Protein AF-A0A966TPA7-F1 (afdb_monomer_lite)

Foldseek 3Di:
DLVVQLPDPLFPPVSNVPSPVLVVLVVLCVQLVHDSRLSRVAWDADPNATAGALVSLQVSVCPVPQWDRKDKDADPVNQKIAIWTQGPPVRDIDIFDIDGVVNCVVLVLQVDDVRCCVVVVNVVRVSVNSQRSCVPPPVSSCVPHYHPSVCVSVVPPD

Structure (mmCIF, N/CA/C/O backbone):
data_AF-A0A966TPA7-F1
#
_entry.id   AF-A0A966TPA7-F1
#
loop_
_atom_site.group_PDB
_atom_site.id
_atom_site.type_symbol
_ato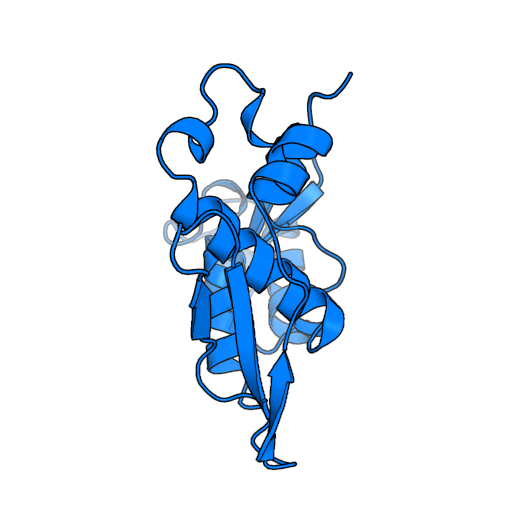m_site.label_atom_id
_atom_site.label_alt_id
_atom_site.label_comp_id
_atom_site.label_asym_id
_atom_site.label_entity_id
_atom_site.label_seq_id
_atom_site.pdbx_PDB_ins_code
_atom_site.Cartn_x
_atom_site.Cartn_y
_atom_site.Cartn_z
_atom_site.occupancy
_atom_site.B_iso_or_equiv
_atom_site.auth_seq_id
_atom_site.auth_comp_id
_atom_site.auth_asym_id
_atom_site.auth_atom_id
_atom_site.pdbx_PDB_model_num
ATOM 1 N N . MET A 1 1 ? 10.127 -7.166 -25.059 1.00 84.50 1 MET A N 1
ATOM 2 C CA . MET A 1 1 ? 9.300 -6.239 -24.254 1.00 84.50 1 MET A CA 1
ATOM 3 C C . MET A 1 1 ? 10.138 -5.234 -23.458 1.00 84.50 1 MET A C 1
ATOM 5 O O . MET A 1 1 ? 9.971 -4.049 -23.696 1.00 84.50 1 MET A O 1
ATOM 9 N N . ALA A 1 2 ? 11.091 -5.652 -22.610 1.00 89.50 2 ALA A N 1
ATOM 10 C CA . ALA A 1 2 ? 11.901 -4.729 -21.787 1.00 89.50 2 ALA A CA 1
ATOM 11 C C . ALA A 1 2 ? 12.600 -3.594 -22.569 1.00 89.50 2 ALA A C 1
ATOM 13 O O . ALA A 1 2 ? 12.520 -2.441 -22.168 1.00 89.50 2 ALA A O 1
ATOM 14 N N . LYS A 1 3 ? 13.222 -3.893 -23.722 1.00 92.56 3 LYS A N 1
ATOM 15 C CA . LYS A 1 3 ? 13.846 -2.870 -24.589 1.00 92.56 3 LYS A CA 1
ATOM 16 C C . LYS A 1 3 ? 12.852 -1.817 -25.096 1.00 92.56 3 LYS A C 1
ATOM 18 O O . LYS A 1 3 ? 13.215 -0.657 -25.208 1.00 92.56 3 LYS A O 1
ATOM 23 N N . ALA A 1 4 ? 11.613 -2.219 -25.382 1.00 92.00 4 ALA A N 1
ATOM 24 C CA . ALA A 1 4 ? 10.568 -1.302 -25.832 1.00 92.00 4 ALA A CA 1
ATOM 25 C C . ALA A 1 4 ? 10.085 -0.404 -24.682 1.00 92.00 4 ALA A C 1
ATOM 27 O O . ALA A 1 4 ? 9.922 0.795 -24.875 1.00 92.00 4 ALA A O 1
ATOM 28 N N . LEU A 1 5 ? 9.936 -0.967 -23.475 1.00 92.06 5 LEU A N 1
ATOM 29 C CA . LEU A 1 5 ? 9.594 -0.201 -22.271 1.00 92.06 5 LEU A CA 1
ATOM 30 C C . LEU A 1 5 ? 10.689 0.808 -21.906 1.00 92.06 5 LEU A C 1
ATOM 32 O O . LEU A 1 5 ? 10.382 1.946 -21.588 1.00 92.06 5 LEU A O 1
ATOM 36 N N . ALA A 1 6 ? 11.962 0.433 -22.036 1.00 93.81 6 ALA A N 1
ATOM 37 C CA . ALA A 1 6 ? 13.073 1.351 -21.794 1.00 93.81 6 ALA A CA 1
ATOM 38 C C . ALA A 1 6 ? 13.156 2.493 -22.827 1.00 93.81 6 ALA A C 1
ATOM 40 O O . ALA A 1 6 ? 13.772 3.517 -22.545 1.00 93.81 6 ALA A O 1
ATOM 41 N N . ALA A 1 7 ? 12.577 2.330 -24.020 1.00 93.25 7 ALA A N 1
ATOM 42 C CA . ALA A 1 7 ? 12.669 3.309 -25.102 1.00 93.25 7 ALA A CA 1
ATOM 43 C C . ALA A 1 7 ? 11.543 4.359 -25.099 1.00 93.25 7 ALA A C 1
ATOM 45 O O . ALA A 1 7 ? 11.688 5.391 -25.747 1.00 93.25 7 ALA A O 1
ATOM 46 N N . THR A 1 8 ? 10.422 4.110 -24.413 1.00 91.00 8 THR A N 1
ATOM 47 C CA . THR A 1 8 ? 9.285 5.043 -24.377 1.00 91.00 8 THR A CA 1
ATOM 48 C C . THR A 1 8 ? 9.466 6.130 -23.316 1.00 91.00 8 THR A C 1
ATOM 50 O O . THR A 1 8 ? 10.045 5.899 -22.258 1.00 91.00 8 THR A O 1
ATOM 53 N N . ASP A 1 9 ? 8.909 7.311 -23.573 1.00 90.44 9 ASP A N 1
ATOM 54 C CA . ASP A 1 9 ? 8.845 8.413 -22.606 1.00 90.44 9 ASP A CA 1
ATOM 55 C C . ASP A 1 9 ? 7.735 8.240 -21.555 1.00 90.44 9 ASP A C 1
ATOM 57 O O . ASP A 1 9 ? 7.656 9.020 -20.611 1.00 90.44 9 ASP A O 1
ATOM 61 N N . LEU A 1 10 ? 6.871 7.229 -21.710 1.00 90.12 10 LEU A N 1
ATOM 62 C CA . LEU A 1 10 ? 5.729 6.993 -20.820 1.00 90.12 10 LEU A CA 1
ATOM 63 C C . LEU A 1 10 ? 6.094 6.227 -19.539 1.00 90.12 10 LEU A C 1
ATOM 65 O O . LEU A 1 10 ? 5.275 6.148 -18.623 1.00 90.12 10 LEU A O 1
ATOM 69 N N . VAL A 1 11 ? 7.297 5.646 -19.463 1.00 92.00 11 VAL A N 1
ATOM 70 C CA . VAL A 1 11 ? 7.789 5.016 -18.230 1.00 92.00 11 VAL A CA 1
ATOM 71 C C . VAL A 1 11 ? 8.489 6.048 -17.338 1.00 92.00 11 VAL A C 1
ATOM 73 O O . VAL A 1 11 ? 9.070 7.009 -17.845 1.00 92.00 11 VAL A O 1
ATOM 76 N N . PRO A 1 12 ? 8.502 5.856 -16.007 1.00 90.94 12 PRO A N 1
ATOM 77 C CA . PRO A 1 12 ? 9.257 6.726 -15.112 1.00 90.94 12 PRO A CA 1
ATOM 78 C C . PRO A 1 12 ? 10.752 6.759 -15.446 1.00 90.94 12 PRO A C 1
ATOM 80 O O . PRO A 1 12 ? 11.315 5.792 -15.965 1.00 90.94 12 PRO A O 1
ATOM 83 N N . ILE A 1 13 ? 11.417 7.858 -15.082 1.00 89.81 13 ILE A N 1
ATOM 84 C CA . ILE A 1 13 ? 12.810 8.129 -15.469 1.00 89.81 13 ILE A CA 1
ATOM 85 C C . ILE A 1 13 ? 13.793 7.025 -15.052 1.00 89.81 13 ILE A C 1
ATOM 87 O O . ILE A 1 13 ? 14.735 6.739 -15.781 1.00 89.81 13 ILE A O 1
ATOM 91 N N . THR A 1 14 ? 13.523 6.337 -13.940 1.00 88.81 14 THR A N 1
ATOM 92 C CA . THR A 1 14 ? 14.303 5.194 -13.433 1.00 88.81 14 THR A CA 1
ATOM 93 C C . THR A 1 14 ? 14.345 4.002 -14.402 1.00 88.81 14 THR A C 1
ATOM 95 O O . THR A 1 14 ? 15.250 3.169 -14.321 1.00 88.81 14 THR A O 1
ATOM 98 N N . TYR A 1 15 ? 13.380 3.903 -15.319 1.00 91.94 15 TYR A N 1
ATOM 99 C CA . TYR A 1 15 ? 13.260 2.827 -16.308 1.00 91.94 15 TYR A CA 1
ATOM 100 C C . TYR A 1 15 ? 13.690 3.265 -17.714 1.00 91.94 15 TYR A C 1
ATOM 102 O O . TYR A 1 15 ? 14.068 2.422 -18.531 1.00 91.94 15 TYR A O 1
ATOM 110 N N . LYS A 1 16 ? 13.676 4.572 -17.999 1.00 92.75 16 LYS A N 1
ATOM 111 C CA . LYS A 1 16 ? 14.043 5.121 -19.306 1.00 92.75 16 LYS A CA 1
ATOM 112 C C . LYS A 1 16 ? 15.518 4.857 -19.614 1.00 92.75 16 LYS A C 1
ATOM 114 O O . LYS A 1 16 ? 16.402 5.168 -18.822 1.00 92.75 16 LYS A O 1
ATOM 119 N N . GLY A 1 17 ? 15.784 4.234 -20.758 1.00 93.88 17 GLY A N 1
ATOM 120 C CA . GLY A 1 17 ? 17.114 3.770 -21.155 1.00 93.88 17 GLY A CA 1
ATOM 121 C C . GLY A 1 17 ? 17.663 2.607 -20.316 1.00 93.88 17 GLY A C 1
ATOM 122 O O . GLY A 1 17 ? 18.741 2.103 -20.623 1.00 93.88 17 GLY A O 1
ATOM 123 N N . ASN A 1 18 ? 16.937 2.132 -19.294 1.00 93.31 18 ASN A N 1
ATOM 124 C CA . ASN A 1 18 ? 17.403 1.105 -18.367 1.00 93.31 18 ASN A CA 1
ATOM 125 C C . ASN A 1 18 ? 16.632 -0.212 -18.547 1.00 93.31 18 ASN A C 1
ATOM 127 O O . ASN A 1 18 ? 15.623 -0.497 -17.896 1.00 93.31 18 ASN A O 1
ATOM 131 N N . VAL A 1 19 ? 17.153 -1.051 -19.444 1.00 94.38 19 VAL A N 1
ATOM 132 C CA . VAL A 1 19 ? 16.568 -2.359 -19.778 1.00 94.38 19 VAL A CA 1
ATOM 133 C C . VAL A 1 19 ? 16.576 -3.318 -18.582 1.00 94.38 19 VAL A C 1
ATOM 135 O O . VAL A 1 19 ? 15.641 -4.105 -18.447 1.00 94.38 19 VAL A O 1
ATOM 138 N N . ALA A 1 20 ? 17.588 -3.246 -17.709 1.00 92.88 20 ALA A N 1
ATOM 139 C CA . ALA A 1 20 ? 17.688 -4.104 -16.529 1.00 92.88 20 ALA A CA 1
ATOM 140 C C . ALA A 1 20 ? 16.556 -3.811 -15.534 1.00 92.88 20 ALA A C 1
ATOM 142 O O . ALA A 1 20 ? 15.825 -4.723 -15.152 1.00 92.88 20 ALA A O 1
ATOM 143 N N . ASN A 1 21 ? 16.322 -2.534 -15.214 1.00 91.69 21 ASN A N 1
ATOM 144 C CA . ASN A 1 21 ? 15.204 -2.129 -14.357 1.00 91.69 21 ASN A CA 1
ATOM 145 C C . ASN A 1 21 ? 13.853 -2.518 -14.974 1.00 91.69 21 ASN A C 1
ATOM 147 O O . ASN A 1 21 ? 12.968 -3.008 -14.274 1.00 91.69 21 ASN A O 1
ATOM 151 N N . CYS A 1 22 ? 13.703 -2.370 -16.296 1.00 93.25 22 CYS A N 1
ATOM 152 C CA . CYS A 1 22 ? 12.492 -2.810 -16.991 1.00 93.25 22 CYS A CA 1
ATOM 153 C C . CYS A 1 22 ? 12.264 -4.323 -16.887 1.00 93.25 22 CYS A C 1
ATOM 155 O O . CYS A 1 22 ? 11.123 -4.765 -16.785 1.00 93.25 22 CYS A O 1
ATOM 157 N N . MET A 1 23 ? 13.333 -5.122 -16.924 1.00 93.44 23 MET A N 1
ATOM 158 C CA . MET A 1 23 ? 13.253 -6.577 -16.794 1.00 93.44 23 MET A CA 1
ATOM 159 C C . MET A 1 23 ? 12.810 -6.996 -15.390 1.00 93.44 23 MET A C 1
ATOM 161 O O . MET A 1 23 ? 11.935 -7.848 -15.269 1.00 93.44 23 MET A O 1
ATOM 165 N N . ILE A 1 24 ? 13.339 -6.351 -14.347 1.00 91.12 24 ILE A N 1
ATOM 166 C CA . ILE A 1 24 ? 12.906 -6.595 -12.964 1.00 91.12 24 ILE A CA 1
ATOM 167 C C . ILE A 1 24 ? 11.438 -6.207 -12.766 1.00 91.12 24 ILE A C 1
ATOM 169 O O . ILE A 1 24 ? 10.678 -6.973 -12.180 1.00 91.12 24 ILE A O 1
ATOM 173 N N . ALA A 1 25 ? 11.006 -5.063 -13.302 1.00 91.69 25 ALA A N 1
ATOM 174 C CA . ALA A 1 25 ? 9.604 -4.659 -13.226 1.00 91.69 25 ALA A CA 1
ATOM 175 C C . ALA A 1 25 ? 8.668 -5.651 -13.937 1.00 91.69 25 ALA A C 1
ATOM 177 O O . ALA A 1 25 ? 7.589 -5.938 -13.428 1.00 91.69 25 ALA A O 1
ATOM 178 N N . LEU A 1 26 ? 9.082 -6.200 -15.085 1.00 93.12 26 LEU A N 1
ATOM 179 C CA . LEU A 1 26 ? 8.330 -7.240 -15.797 1.00 93.12 26 LEU A CA 1
ATOM 180 C C . LEU A 1 26 ? 8.219 -8.537 -14.985 1.00 93.12 26 LEU A C 1
ATOM 182 O O . LEU A 1 26 ? 7.138 -9.113 -14.911 1.00 93.12 26 LEU A O 1
ATOM 186 N N . GLU A 1 27 ? 9.314 -8.976 -14.365 1.00 91.19 27 GLU A N 1
ATOM 187 C CA . GLU A 1 27 ? 9.329 -10.159 -13.497 1.00 91.19 27 GLU A CA 1
ATOM 188 C C . GLU A 1 27 ? 8.409 -9.969 -12.282 1.00 91.19 27 GLU A C 1
ATOM 190 O O . GLU A 1 27 ? 7.583 -10.831 -11.982 1.00 91.19 27 GLU A O 1
ATOM 195 N N . LEU A 1 28 ? 8.492 -8.815 -11.613 1.00 89.06 28 LEU A N 1
ATOM 196 C CA . LEU A 1 28 ? 7.621 -8.484 -10.482 1.00 89.06 28 LEU A CA 1
ATOM 197 C C . LEU A 1 28 ? 6.149 -8.434 -10.892 1.00 89.06 28 LEU A C 1
ATOM 199 O O . LEU A 1 28 ? 5.308 -8.999 -10.198 1.00 89.06 28 LEU A O 1
ATOM 203 N N . ALA A 1 29 ? 5.850 -7.805 -12.030 1.00 90.38 29 ALA A N 1
ATOM 204 C CA . ALA A 1 29 ? 4.502 -7.722 -12.579 1.00 90.38 29 ALA A CA 1
ATOM 205 C C . ALA A 1 29 ? 3.907 -9.112 -12.831 1.00 90.38 29 ALA A C 1
ATOM 207 O O . ALA A 1 29 ? 2.766 -9.371 -12.455 1.00 90.38 29 ALA A O 1
ATOM 208 N N . ASN A 1 30 ? 4.710 -10.023 -13.389 1.00 89.75 30 ASN A N 1
ATOM 209 C CA . ASN A 1 30 ? 4.310 -11.406 -13.618 1.00 89.75 30 ASN A CA 1
ATOM 210 C C . ASN A 1 30 ? 4.043 -12.159 -12.303 1.00 89.75 30 ASN A C 1
ATOM 212 O O . ASN A 1 30 ? 3.048 -12.869 -12.196 1.00 89.75 30 ASN A O 1
ATOM 216 N N . ARG A 1 31 ? 4.887 -11.968 -11.279 1.00 85.06 31 ARG A N 1
ATOM 217 C CA . ARG A 1 31 ? 4.727 -12.635 -9.974 1.00 85.06 31 ARG A CA 1
ATOM 218 C C . ARG A 1 31 ? 3.446 -12.253 -9.245 1.00 85.06 31 ARG A C 1
ATOM 220 O O . ARG A 1 31 ? 2.810 -13.123 -8.664 1.00 85.06 31 ARG A O 1
ATOM 227 N N . ILE A 1 32 ? 3.092 -10.970 -9.258 1.00 84.81 32 ILE A N 1
ATOM 228 C CA . ILE A 1 32 ? 1.924 -10.457 -8.523 1.00 84.81 32 ILE A CA 1
ATOM 229 C C . ILE A 1 32 ? 0.674 -10.322 -9.405 1.00 84.81 32 ILE A C 1
ATOM 231 O O . ILE A 1 32 ? -0.365 -9.869 -8.933 1.00 84.81 32 ILE A O 1
ATOM 235 N N . GLY A 1 33 ? 0.763 -10.702 -10.684 1.00 83.75 33 GLY A N 1
ATOM 236 C CA . GLY A 1 33 ? -0.367 -10.711 -11.614 1.00 83.75 33 GLY A CA 1
ATOM 237 C C . GLY A 1 33 ? -0.902 -9.324 -11.987 1.00 83.75 33 GLY A C 1
ATOM 238 O O . GLY A 1 33 ? -2.095 -9.184 -12.242 1.00 83.75 33 GLY A O 1
ATOM 239 N N . VAL A 1 34 ? -0.050 -8.294 -12.022 1.00 86.38 34 VAL A N 1
ATOM 240 C CA . VAL A 1 34 ? -0.444 -6.919 -12.398 1.00 86.38 34 VAL A CA 1
ATOM 241 C C . VAL A 1 34 ? 0.266 -6.458 -13.670 1.00 86.38 34 VAL A C 1
ATOM 243 O O . VAL A 1 34 ? 1.202 -7.092 -14.150 1.00 86.38 34 VAL A O 1
ATOM 246 N N . SER A 1 35 ? -0.164 -5.330 -14.243 1.00 90.44 35 SER A N 1
ATOM 247 C CA . SER A 1 35 ? 0.493 -4.801 -15.442 1.00 90.44 35 SER A CA 1
ATOM 248 C C . SER A 1 35 ? 1.903 -4.255 -15.138 1.00 90.44 35 SER A C 1
ATOM 250 O O . SER A 1 35 ? 2.115 -3.643 -14.085 1.00 90.44 35 SER A O 1
ATOM 252 N N . PRO A 1 36 ? 2.867 -4.376 -16.072 1.00 91.81 36 PRO A N 1
ATOM 253 C CA . PRO A 1 36 ? 4.216 -3.829 -15.890 1.00 91.81 36 PRO A CA 1
ATOM 254 C C . PRO A 1 36 ? 4.234 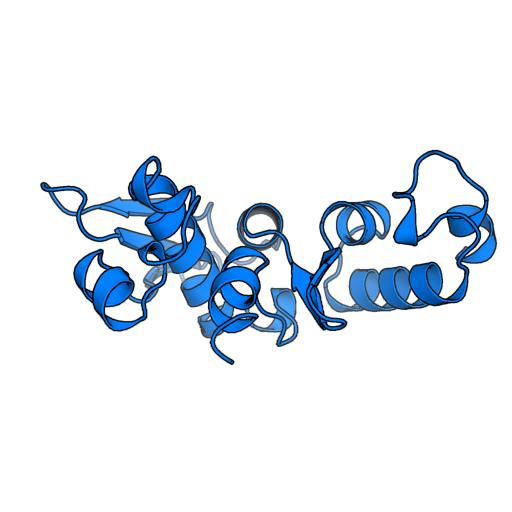-2.321 -15.640 1.00 91.81 36 PRO A C 1
ATOM 256 O O . PRO A 1 36 ? 5.039 -1.837 -14.850 1.00 91.81 36 PRO A O 1
ATOM 259 N N . LEU A 1 37 ? 3.320 -1.576 -16.271 1.00 90.50 37 LEU A N 1
ATOM 260 C CA . LEU A 1 37 ? 3.211 -0.134 -16.070 1.00 90.50 37 LEU A CA 1
ATOM 261 C C . LEU A 1 37 ? 2.775 0.204 -14.637 1.00 90.50 37 LEU A C 1
ATOM 263 O O . LEU A 1 37 ? 3.322 1.128 -14.041 1.00 90.50 37 LEU A O 1
ATOM 267 N N . MET A 1 38 ? 1.853 -0.578 -14.064 1.00 89.12 38 MET A N 1
ATOM 268 C CA . MET A 1 38 ? 1.414 -0.406 -12.678 1.00 89.12 38 MET A CA 1
ATOM 269 C C . MET A 1 38 ? 2.568 -0.634 -11.697 1.00 89.12 38 MET A C 1
ATOM 271 O O . MET A 1 38 ? 2.724 0.154 -10.766 1.00 89.12 38 MET A O 1
ATOM 275 N N . VAL A 1 39 ? 3.415 -1.643 -11.939 1.00 91.19 39 VAL A N 1
ATOM 276 C CA . VAL A 1 39 ? 4.647 -1.847 -11.159 1.00 91.19 39 VAL A CA 1
ATOM 277 C C . VAL A 1 39 ? 5.580 -0.653 -11.303 1.00 91.19 39 VAL A C 1
ATOM 279 O O . VAL A 1 39 ? 5.975 -0.063 -10.305 1.00 91.19 39 VAL A O 1
ATOM 282 N N . MET A 1 40 ? 5.904 -0.259 -12.536 1.00 92.25 40 MET A N 1
ATOM 283 C CA . MET A 1 40 ? 6.871 0.811 -12.789 1.00 92.25 40 MET A CA 1
ATOM 284 C C . MET A 1 40 ? 6.462 2.139 -12.145 1.00 92.25 40 MET A C 1
ATOM 286 O O . MET A 1 40 ? 7.315 2.833 -11.605 1.00 92.25 40 MET A O 1
ATOM 290 N N . GLN A 1 41 ? 5.173 2.485 -12.172 1.00 89.88 41 GLN A N 1
ATOM 291 C CA . GLN A 1 41 ? 4.663 3.731 -11.592 1.00 89.88 41 GLN A CA 1
ATOM 292 C C . GLN A 1 41 ? 4.671 3.752 -10.059 1.00 89.88 41 GLN A C 1
ATOM 294 O O . GLN A 1 41 ? 4.724 4.833 -9.477 1.00 89.88 41 GLN A O 1
ATOM 299 N N . ASN A 1 42 ? 4.609 2.584 -9.414 1.00 91.44 42 ASN A N 1
ATOM 300 C CA . ASN A 1 42 ? 4.416 2.471 -7.967 1.00 91.44 42 ASN A CA 1
ATOM 301 C C . ASN A 1 42 ? 5.602 1.862 -7.212 1.00 91.44 42 ASN A C 1
ATOM 303 O O . ASN A 1 42 ? 5.578 1.823 -5.982 1.00 91.44 42 ASN A O 1
ATOM 307 N N . LEU A 1 43 ? 6.611 1.365 -7.928 1.00 89.62 43 LEU A N 1
ATOM 308 C CA . LEU A 1 43 ? 7.830 0.818 -7.352 1.00 89.62 43 LEU A CA 1
ATOM 309 C C . LEU A 1 43 ? 8.909 1.901 -7.298 1.00 89.62 43 LEU A C 1
ATOM 311 O O . LEU A 1 43 ? 9.452 2.316 -8.326 1.00 89.62 43 LEU A O 1
ATOM 315 N N . TYR A 1 44 ? 9.246 2.318 -6.083 1.00 84.56 44 TYR A N 1
ATOM 316 C CA . TYR A 1 44 ? 10.297 3.288 -5.804 1.00 84.56 44 TYR A CA 1
ATOM 317 C C . TYR A 1 44 ? 11.552 2.602 -5.278 1.00 84.56 44 TYR A C 1
ATOM 319 O O . TYR A 1 44 ? 11.514 1.484 -4.770 1.00 84.56 44 TYR A O 1
ATOM 327 N N . THR A 1 45 ? 12.691 3.281 -5.395 1.00 82.19 45 THR A N 1
ATOM 328 C CA . THR A 1 45 ? 13.941 2.855 -4.760 1.00 82.19 45 THR A CA 1
ATOM 329 C C . THR A 1 45 ? 14.309 3.860 -3.681 1.00 82.19 45 THR A C 1
ATOM 331 O O . THR A 1 45 ? 14.629 5.003 -3.997 1.00 82.19 45 THR A O 1
ATOM 334 N N . ILE A 1 46 ? 14.283 3.436 -2.417 1.00 79.25 46 ILE A N 1
ATOM 335 C CA . ILE A 1 46 ? 14.668 4.257 -1.261 1.00 79.25 46 ILE A CA 1
ATOM 336 C C . ILE A 1 46 ? 15.895 3.602 -0.631 1.00 79.25 46 ILE A C 1
ATOM 338 O O . ILE A 1 46 ? 15.864 2.421 -0.290 1.00 79.25 46 ILE A O 1
ATOM 342 N N . ASN A 1 47 ? 17.010 4.335 -0.539 1.00 77.31 47 ASN A N 1
ATOM 343 C CA . ASN A 1 47 ? 18.306 3.811 -0.077 1.00 77.31 47 ASN A CA 1
ATOM 344 C C . ASN A 1 47 ? 18.724 2.486 -0.754 1.00 77.31 47 ASN A C 1
ATOM 346 O O . ASN A 1 47 ? 19.204 1.560 -0.103 1.00 77.31 47 ASN A O 1
ATOM 350 N N . GLY A 1 48 ? 18.502 2.373 -2.067 1.00 78.19 48 GLY A N 1
ATOM 351 C CA . GLY A 1 48 ? 18.850 1.177 -2.843 1.00 78.19 48 GLY A CA 1
ATOM 352 C C . GLY A 1 48 ? 17.904 -0.016 -2.663 1.00 78.19 48 GLY A C 1
ATOM 353 O O . GLY A 1 48 ? 18.158 -1.071 -3.238 1.00 78.19 48 GLY A O 1
ATOM 354 N N . ARG A 1 49 ? 16.812 0.130 -1.901 1.00 80.81 49 ARG A N 1
ATOM 355 C CA . ARG A 1 49 ? 15.816 -0.927 -1.689 1.00 80.81 49 ARG A CA 1
ATOM 356 C C . ARG A 1 49 ? 14.545 -0.658 -2.507 1.00 80.81 49 ARG A C 1
ATOM 358 O O . ARG A 1 49 ? 13.981 0.434 -2.393 1.00 80.81 49 ARG A O 1
ATOM 365 N N . PRO A 1 50 ? 14.083 -1.619 -3.327 1.00 85.38 50 PRO A N 1
ATOM 366 C CA . PRO A 1 50 ? 12.785 -1.548 -3.990 1.00 85.38 50 PRO A CA 1
ATOM 367 C C . PRO A 1 50 ? 11.649 -1.533 -2.969 1.00 85.38 50 PRO A C 1
ATOM 369 O O . PRO A 1 50 ? 11.684 -2.265 -1.979 1.00 85.38 50 PRO A O 1
ATOM 372 N N . THR A 1 51 ? 10.667 -0.672 -3.203 1.00 87.81 51 THR A N 1
ATOM 373 C CA . THR A 1 51 ? 9.652 -0.327 -2.211 1.00 87.81 51 THR A CA 1
ATOM 374 C C . THR A 1 51 ? 8.340 0.009 -2.897 1.00 87.81 51 THR A C 1
ATOM 376 O O . THR A 1 51 ? 8.337 0.725 -3.901 1.00 87.81 51 THR A O 1
ATOM 379 N N . TRP A 1 52 ? 7.226 -0.477 -2.360 1.00 90.50 52 TRP A N 1
ATOM 380 C CA . TRP A 1 52 ? 5.910 -0.157 -2.903 1.00 90.50 52 TRP A CA 1
ATOM 381 C C . TRP A 1 52 ? 5.382 1.165 -2.371 1.00 90.50 52 TRP A C 1
ATOM 383 O O . TRP A 1 52 ? 5.528 1.472 -1.191 1.00 90.50 52 TRP A O 1
ATOM 393 N N . SER A 1 53 ? 4.671 1.907 -3.213 1.00 90.56 53 SER A N 1
ATOM 394 C CA . SER A 1 53 ? 3.815 2.979 -2.721 1.00 90.56 53 SER A CA 1
ATOM 395 C C . SER A 1 53 ? 2.724 2.405 -1.809 1.00 90.56 53 SER A C 1
ATOM 397 O O . SER A 1 53 ? 2.127 1.362 -2.097 1.00 90.56 53 SER A O 1
ATOM 399 N N . SER A 1 54 ? 2.416 3.090 -0.709 1.00 90.06 54 SER A N 1
ATOM 400 C CA . SER A 1 54 ? 1.320 2.658 0.177 1.00 90.06 54 SER A CA 1
ATOM 401 C C . SER A 1 54 ? -0.034 2.608 -0.550 1.00 90.06 54 SER A C 1
ATOM 403 O O . SER A 1 54 ? -0.870 1.741 -0.288 1.00 90.06 54 SER A O 1
ATOM 405 N N . GLN A 1 55 ? -0.235 3.500 -1.523 1.00 90.69 55 GLN A N 1
ATOM 406 C CA . GLN A 1 55 ? -1.428 3.518 -2.371 1.00 90.69 55 GLN A CA 1
ATOM 407 C C . GLN A 1 55 ? -1.518 2.285 -3.274 1.00 90.69 55 GLN A C 1
ATOM 409 O O . GLN A 1 55 ? -2.608 1.740 -3.451 1.00 90.69 55 GLN A O 1
ATOM 414 N N . PHE A 1 56 ? -0.389 1.809 -3.804 1.00 91.50 56 PHE A N 1
ATOM 415 C CA . PHE A 1 56 ? -0.344 0.581 -4.589 1.00 91.50 56 PHE A CA 1
ATOM 416 C C . PHE A 1 56 ? -0.715 -0.633 -3.757 1.00 91.50 56 PHE A C 1
ATOM 418 O O . PHE A 1 56 ? -1.492 -1.449 -4.234 1.00 91.50 56 PHE A O 1
ATOM 425 N N . VAL A 1 57 ? -0.242 -0.729 -2.512 1.00 92.06 57 VAL A N 1
ATOM 426 C CA . VAL A 1 57 ? -0.629 -1.832 -1.619 1.00 92.06 57 VAL A CA 1
ATOM 427 C C . VAL A 1 57 ? -2.149 -1.864 -1.437 1.00 92.06 57 VAL A C 1
ATOM 429 O O . VAL A 1 57 ? -2.769 -2.907 -1.634 1.00 92.06 57 VAL A O 1
ATOM 432 N N . ILE A 1 58 ? -2.777 -0.716 -1.162 1.00 94.31 58 ILE A N 1
ATOM 433 C CA . ILE A 1 58 ? -4.242 -0.616 -1.045 1.00 94.31 58 ILE A CA 1
ATOM 434 C C . ILE A 1 58 ? -4.931 -1.016 -2.360 1.00 94.31 58 ILE A C 1
ATOM 436 O O . ILE A 1 58 ? -5.885 -1.796 -2.353 1.00 94.31 58 ILE A O 1
ATOM 440 N N . ALA A 1 59 ? -4.458 -0.498 -3.495 1.00 92.12 59 ALA A N 1
ATOM 441 C CA . ALA A 1 59 ? -5.031 -0.793 -4.805 1.00 92.12 59 ALA A CA 1
ATOM 442 C C . ALA A 1 59 ? -4.902 -2.278 -5.172 1.00 92.12 59 ALA A C 1
ATOM 444 O O . ALA A 1 59 ? -5.863 -2.879 -5.654 1.00 92.12 59 ALA A O 1
ATOM 445 N N . ALA A 1 60 ? -3.748 -2.885 -4.905 1.00 90.31 60 ALA A N 1
ATOM 446 C CA . ALA A 1 60 ? -3.483 -4.289 -5.164 1.00 90.31 60 ALA A CA 1
ATOM 447 C C . ALA A 1 60 ? -4.365 -5.189 -4.288 1.00 90.31 60 ALA A C 1
ATOM 449 O O . ALA A 1 60 ? -5.003 -6.097 -4.811 1.00 90.31 60 ALA A O 1
ATOM 450 N N . ILE A 1 61 ? -4.523 -4.881 -2.994 1.00 92.44 61 ILE A N 1
ATOM 451 C CA . ILE A 1 61 ? -5.464 -5.596 -2.111 1.00 92.44 61 ILE A CA 1
ATOM 452 C C . ILE A 1 61 ? -6.897 -5.502 -2.653 1.00 92.44 61 ILE A C 1
ATOM 454 O O . ILE A 1 61 ? -7.598 -6.508 -2.742 1.00 92.44 61 ILE A O 1
ATOM 458 N N . ASN A 1 62 ? -7.330 -4.312 -3.071 1.00 93.12 62 ASN A N 1
ATOM 459 C CA . ASN A 1 62 ? -8.683 -4.102 -3.593 1.00 93.12 62 ASN A CA 1
ATOM 460 C C . ASN A 1 62 ? -8.948 -4.830 -4.920 1.00 93.12 62 ASN A C 1
ATOM 462 O O . ASN A 1 62 ? -10.095 -5.170 -5.214 1.00 93.12 62 ASN A O 1
ATOM 466 N N . THR A 1 63 ? -7.909 -5.048 -5.728 1.00 90.19 63 THR A N 1
ATOM 467 C CA . THR A 1 63 ? -8.022 -5.616 -7.081 1.00 90.19 63 THR A CA 1
ATOM 468 C C . THR A 1 63 ? -7.604 -7.083 -7.176 1.00 90.19 63 THR A C 1
ATOM 470 O O . THR A 1 63 ? -7.926 -7.721 -8.173 1.00 90.19 63 THR A O 1
ATOM 473 N N . CYS A 1 64 ? -6.999 -7.668 -6.133 1.00 88.62 64 CYS A N 1
ATOM 474 C CA . CYS A 1 64 ? -6.539 -9.066 -6.128 1.00 88.62 64 CYS A CA 1
ATOM 475 C C . CYS A 1 64 ? -7.662 -10.113 -6.213 1.00 88.62 64 CYS A C 1
ATOM 477 O O . CYS A 1 64 ? -7.404 -11.309 -6.293 1.00 88.62 64 CYS A O 1
ATOM 479 N N . GLY A 1 65 ? -8.925 -9.690 -6.135 1.00 90.88 65 GLY A N 1
ATOM 480 C CA . GLY A 1 65 ? -10.075 -10.579 -6.261 1.00 90.88 65 GLY A CA 1
ATOM 481 C C . GLY A 1 65 ? -10.384 -11.413 -5.016 1.00 90.88 65 GLY A C 1
ATOM 482 O O . GLY A 1 65 ? -11.504 -11.903 -4.931 1.00 90.88 65 GLY A O 1
ATOM 483 N N . ARG A 1 66 ? -9.481 -11.506 -4.029 1.00 93.25 66 ARG A N 1
ATOM 484 C CA . ARG A 1 66 ? -9.665 -12.298 -2.797 1.00 93.25 66 ARG A CA 1
ATOM 485 C C . ARG A 1 66 ? -10.548 -11.622 -1.746 1.00 93.25 66 ARG A C 1
ATOM 487 O O . ARG A 1 66 ? -11.341 -12.292 -1.086 1.00 93.25 66 ARG A O 1
ATOM 494 N N . PHE A 1 67 ? -10.453 -10.301 -1.616 1.00 95.88 67 PHE A N 1
ATOM 495 C CA . PHE A 1 67 ? -11.139 -9.539 -0.570 1.00 95.88 67 PHE A CA 1
ATOM 496 C C . PHE A 1 67 ? -12.213 -8.601 -1.134 1.00 95.88 67 PHE A C 1
ATOM 498 O O . PHE A 1 67 ? -12.210 -8.250 -2.321 1.00 95.88 67 PHE A O 1
ATOM 505 N N . SER A 1 68 ? -13.147 -8.178 -0.279 1.00 96.69 68 SER A N 1
ATOM 506 C CA . SER A 1 68 ? -13.906 -6.941 -0.479 1.00 96.69 68 SER A CA 1
ATOM 507 C C . SER A 1 68 ? -12.961 -5.735 -0.516 1.00 96.69 68 SER A C 1
ATOM 509 O O . SER A 1 68 ? -11.785 -5.839 -0.175 1.00 96.69 68 SER A O 1
ATOM 511 N N . THR A 1 69 ? -13.483 -4.558 -0.862 1.00 96.88 69 THR A N 1
ATOM 512 C CA . THR A 1 69 ? -12.720 -3.314 -0.710 1.00 96.88 69 THR A CA 1
ATOM 513 C C . THR A 1 69 ? -12.215 -3.178 0.725 1.00 96.88 69 THR A C 1
ATOM 515 O O . THR A 1 69 ? -13.004 -3.311 1.663 1.00 96.88 69 THR A O 1
ATOM 518 N N . LEU A 1 70 ? -10.924 -2.895 0.876 1.00 97.69 70 LEU A N 1
ATOM 519 C CA . LEU A 1 70 ? -10.274 -2.616 2.144 1.00 97.69 70 LEU A CA 1
ATOM 520 C C . LEU A 1 70 ? -10.915 -1.381 2.783 1.00 97.69 70 LEU A C 1
ATOM 522 O O . LEU A 1 70 ? -11.084 -0.338 2.142 1.00 97.69 70 LEU A O 1
ATOM 526 N N . LYS A 1 71 ? -11.300 -1.514 4.046 1.00 98.06 71 LYS A N 1
ATOM 527 C CA . LYS A 1 71 ? -11.895 -0.454 4.856 1.00 98.06 71 LYS A CA 1
ATOM 528 C C . LYS A 1 71 ? -11.018 -0.180 6.067 1.00 98.06 71 LYS A C 1
ATOM 530 O O . LYS A 1 71 ? -10.192 -1.001 6.452 1.00 98.06 71 LYS A O 1
ATOM 535 N N . PHE A 1 72 ? -11.231 0.983 6.667 1.00 98.25 72 PHE A N 1
ATOM 536 C CA . PHE A 1 72 ? -10.466 1.473 7.804 1.00 98.25 72 PHE A CA 1
ATOM 537 C C . PHE A 1 72 ? -11.430 1.889 8.904 1.00 98.25 72 PHE A C 1
ATOM 539 O O . PHE A 1 72 ? -12.440 2.541 8.629 1.00 98.25 72 PHE A O 1
ATOM 546 N N . SER A 1 73 ? -11.143 1.478 10.133 1.00 98.00 73 SER A N 1
ATOM 547 C CA . SER A 1 73 ? -11.938 1.824 11.307 1.00 98.00 73 SER A CA 1
ATOM 548 C C . SER A 1 73 ? -11.065 2.592 12.280 1.00 98.00 73 SER A C 1
ATOM 550 O O . SER A 1 73 ? -10.073 2.055 12.767 1.00 98.00 73 SER A O 1
ATOM 552 N N . PHE A 1 74 ? -11.471 3.821 12.581 1.00 98.38 74 PHE A N 1
ATOM 553 C CA . PHE A 1 74 ? -10.835 4.665 13.587 1.00 98.38 74 PHE A CA 1
ATOM 554 C C . PHE A 1 74 ? -11.559 4.549 14.930 1.00 98.38 74 PHE A C 1
ATOM 556 O O . PHE A 1 74 ? -12.763 4.281 14.963 1.00 98.38 74 PHE A O 1
ATOM 563 N N . ASN A 1 75 ? -10.841 4.773 16.031 1.00 97.50 75 ASN A N 1
ATOM 564 C CA . ASN A 1 75 ? -11.487 5.076 17.311 1.00 97.50 75 ASN A CA 1
ATOM 565 C C . ASN A 1 75 ? -12.124 6.478 17.294 1.00 97.50 75 ASN A C 1
ATOM 567 O O . ASN A 1 75 ? -11.891 7.269 16.378 1.00 97.50 75 ASN A O 1
ATOM 571 N N . ALA A 1 76 ? -12.913 6.792 18.324 1.00 96.62 76 ALA A N 1
ATOM 572 C CA . ALA A 1 76 ? -13.628 8.065 18.436 1.00 96.62 76 ALA A CA 1
ATOM 573 C C . ALA A 1 76 ? -12.686 9.281 18.389 1.00 96.62 76 ALA A C 1
ATOM 575 O O . ALA A 1 76 ? -12.998 10.286 17.755 1.00 96.62 76 ALA A O 1
ATOM 576 N N . GLU A 1 77 ? -11.506 9.159 18.995 1.00 96.25 77 GLU A N 1
ATOM 577 C CA . GLU A 1 77 ? -10.495 10.214 19.064 1.00 96.25 77 GLU A CA 1
ATOM 578 C C . GLU A 1 77 ? -9.600 10.271 17.816 1.00 96.25 77 GLU A C 1
ATOM 580 O O . GLU A 1 77 ? -8.744 11.146 17.716 1.00 96.25 77 GLU A O 1
ATOM 585 N N . LYS A 1 78 ? -9.768 9.333 16.871 1.00 95.25 78 LYS A N 1
ATOM 586 C CA . LYS A 1 78 ? -8.931 9.164 15.672 1.00 95.25 78 LYS A CA 1
ATOM 587 C C . LYS A 1 78 ? -7.424 9.048 15.942 1.00 95.25 78 LYS A C 1
ATOM 589 O O . LYS A 1 78 ? -6.593 9.376 15.097 1.00 95.25 78 LYS A O 1
ATOM 594 N N . THR A 1 79 ? -7.067 8.539 17.113 1.00 96.06 79 THR A N 1
ATOM 595 C CA . THR A 1 79 ? -5.685 8.268 17.524 1.00 96.06 79 THR A CA 1
ATOM 596 C C . THR A 1 79 ? -5.234 6.849 17.186 1.00 96.06 79 THR A C 1
ATOM 598 O O . THR A 1 79 ? -4.063 6.518 17.359 1.00 96.06 79 THR A O 1
ATOM 601 N N . SER A 1 80 ? -6.138 5.995 16.704 1.00 97.12 80 SER A N 1
ATOM 602 C CA . SER A 1 80 ? -5.827 4.642 16.255 1.00 97.12 80 SER A CA 1
ATOM 603 C C . SER A 1 80 ? -6.708 4.203 15.090 1.00 97.12 80 SER A C 1
ATOM 605 O O . SER A 1 80 ? -7.822 4.698 14.913 1.00 97.12 80 SER A O 1
ATOM 607 N N . CYS A 1 81 ? -6.190 3.282 14.279 1.00 98.00 81 CYS A N 1
ATOM 608 C CA . CYS A 1 81 ? -6.852 2.750 13.096 1.00 98.00 81 CYS A CA 1
ATOM 609 C C . CYS A 1 81 ? -6.457 1.292 12.855 1.00 98.00 81 CYS A C 1
ATOM 611 O O . CYS A 1 81 ? -5.288 0.934 12.989 1.00 98.00 81 CYS A O 1
ATOM 613 N N . TYR A 1 82 ? -7.408 0.461 12.434 1.00 98.12 82 TYR A N 1
ATOM 614 C CA . TYR A 1 82 ? -7.119 -0.845 11.841 1.00 98.12 82 TYR A CA 1
ATOM 615 C C . TYR A 1 82 ? -7.782 -0.969 10.470 1.00 98.12 82 TYR A C 1
ATOM 617 O O . TYR A 1 82 ? -8.837 -0.381 10.204 1.00 98.12 82 TYR A O 1
ATOM 625 N N . ALA A 1 83 ? -7.163 -1.763 9.600 1.00 98.31 83 ALA A N 1
ATOM 626 C CA . ALA A 1 83 ? -7.710 -2.106 8.298 1.00 98.31 83 ALA A CA 1
ATOM 627 C C . ALA A 1 83 ? -8.466 -3.435 8.381 1.00 98.31 83 ALA A C 1
ATOM 629 O O . ALA A 1 83 ? -8.065 -4.346 9.110 1.00 98.31 83 ALA A O 1
ATOM 630 N N . TYR A 1 84 ? -9.559 -3.553 7.638 1.00 98.19 84 TYR A N 1
ATOM 631 C CA . TYR A 1 84 ? -10.349 -4.776 7.573 1.00 98.19 84 TYR A CA 1
ATOM 632 C C . TYR A 1 84 ? -10.948 -4.978 6.184 1.00 98.19 84 TYR A C 1
ATOM 634 O O . TYR A 1 84 ? -11.224 -4.020 5.457 1.00 98.19 84 TYR A O 1
ATOM 642 N N . ALA A 1 85 ? -11.159 -6.239 5.825 1.00 98.25 85 ALA A N 1
ATOM 643 C CA . ALA A 1 85 ? -11.853 -6.630 4.608 1.00 98.25 85 ALA A CA 1
ATOM 644 C C . ALA A 1 85 ? -12.510 -7.998 4.798 1.00 98.25 85 ALA A C 1
ATOM 646 O O . ALA A 1 85 ? -12.093 -8.792 5.640 1.00 98.25 85 ALA A O 1
ATOM 647 N N . THR A 1 86 ? -13.534 -8.279 4.002 1.00 98.19 86 THR A N 1
ATOM 648 C CA . THR A 1 86 ? -14.186 -9.588 3.982 1.00 98.19 86 THR A CA 1
ATOM 649 C C . THR A 1 86 ? -13.517 -10.469 2.937 1.00 98.19 86 THR A C 1
ATOM 651 O O . THR A 1 86 ? -13.434 -10.082 1.769 1.00 98.19 86 THR A O 1
ATOM 654 N N . GLU A 1 87 ? -13.040 -11.647 3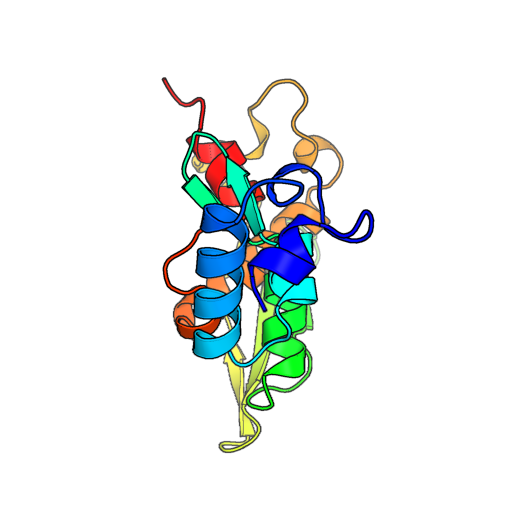.329 1.00 97.00 87 GLU A N 1
ATOM 655 C CA . GLU A 1 87 ? -12.563 -12.645 2.376 1.00 97.00 87 GLU A CA 1
ATOM 656 C C . GLU A 1 87 ? -13.761 -13.238 1.633 1.00 97.00 87 GLU A C 1
ATOM 658 O O . GLU A 1 87 ? -14.698 -13.757 2.233 1.00 97.00 87 GLU A O 1
ATOM 663 N N . LYS A 1 88 ? -13.762 -13.134 0.302 1.00 95.75 88 LYS A N 1
ATOM 664 C CA . LYS A 1 88 ? -14.948 -13.451 -0.509 1.00 95.75 88 LYS A CA 1
ATOM 665 C C . LYS A 1 88 ? -15.319 -14.930 -0.498 1.00 95.75 88 LYS A C 1
ATOM 667 O O . LYS A 1 88 ? -16.485 -15.250 -0.692 1.00 95.75 88 LYS A O 1
ATOM 672 N N . ILE A 1 89 ? -14.336 -15.811 -0.319 1.00 95.75 89 ILE A N 1
ATOM 673 C CA . ILE A 1 89 ? -14.546 -17.263 -0.357 1.00 95.75 89 ILE A CA 1
ATOM 674 C C . ILE A 1 89 ? -15.182 -17.745 0.947 1.00 95.75 89 ILE A C 1
ATOM 676 O O . ILE A 1 89 ? -16.159 -18.486 0.914 1.00 95.75 89 ILE A O 1
ATOM 680 N N . THR A 1 90 ? -14.633 -17.329 2.086 1.00 96.94 90 THR A N 1
ATOM 681 C CA . THR A 1 90 ? -15.074 -17.775 3.415 1.00 96.94 90 THR A CA 1
ATOM 682 C C . THR A 1 90 ? -16.200 -16.913 3.981 1.00 96.94 90 THR A C 1
ATOM 684 O O . THR A 1 90 ? -16.946 -17.364 4.845 1.00 96.94 90 THR A O 1
ATOM 687 N N . GLY A 1 91 ? -16.337 -15.671 3.506 1.00 96.56 91 GLY A N 1
ATOM 688 C CA . GLY A 1 91 ? -17.215 -14.663 4.099 1.00 96.56 91 GLY A CA 1
ATOM 689 C C . GLY A 1 91 ? -16.681 -14.092 5.417 1.00 96.56 91 GLY A C 1
ATOM 690 O O . GLY A 1 91 ? -17.367 -13.292 6.053 1.00 96.56 91 GLY A O 1
ATOM 691 N N . GLU A 1 92 ? -15.474 -14.478 5.838 1.00 97.25 92 GLU A N 1
ATOM 692 C CA . GLU A 1 92 ? -14.886 -14.047 7.103 1.00 97.25 92 GLU A CA 1
ATOM 693 C C . GLU A 1 92 ? -14.424 -12.586 7.032 1.00 97.25 92 GLU A C 1
ATOM 695 O O . GLU A 1 92 ? -13.836 -12.138 6.044 1.00 97.25 92 GLU A O 1
ATOM 700 N N . VAL A 1 93 ? -14.673 -11.827 8.103 1.00 97.94 93 VAL A N 1
ATOM 701 C CA . VAL A 1 93 ? -14.146 -10.467 8.253 1.00 97.94 93 VAL A CA 1
ATOM 702 C C . VAL A 1 93 ? -12.758 -10.536 8.875 1.00 97.94 93 VAL A C 1
ATOM 704 O O . VAL A 1 93 ? -12.613 -10.689 10.087 1.00 97.94 93 VAL A O 1
ATOM 707 N N . LEU A 1 94 ? -11.742 -10.347 8.043 1.00 97.81 94 LEU A N 1
ATOM 708 C CA . LEU A 1 94 ? -10.352 -10.294 8.466 1.00 97.81 94 LEU A CA 1
ATOM 709 C C . LEU A 1 94 ? -10.023 -8.895 8.978 1.00 97.81 94 LEU A C 1
ATOM 711 O O . LEU A 1 94 ? -10.350 -7.887 8.342 1.00 97.81 94 LEU A O 1
ATOM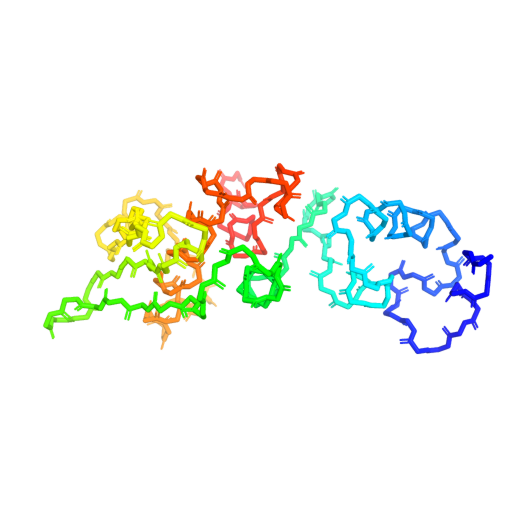 715 N N . ARG A 1 95 ? -9.354 -8.829 10.129 1.00 97.81 95 ARG A N 1
ATOM 716 C CA . ARG A 1 95 ? -8.925 -7.578 10.766 1.00 97.81 95 ARG A CA 1
ATOM 717 C C . ARG A 1 95 ? -7.410 -7.572 10.897 1.00 97.81 95 ARG A C 1
ATOM 719 O O . ARG A 1 95 ? -6.822 -8.538 11.378 1.00 97.81 95 ARG A O 1
ATOM 726 N N . GLY A 1 96 ? -6.784 -6.503 10.421 1.00 96.12 96 GLY A N 1
ATOM 727 C CA . GLY A 1 96 ? -5.359 -6.257 10.609 1.00 96.12 96 GLY A CA 1
ATOM 728 C C . GLY A 1 96 ? -5.057 -5.733 12.012 1.00 96.12 96 GLY A C 1
ATOM 729 O O . GLY A 1 96 ? -5.962 -5.456 12.801 1.00 96.12 96 GLY A O 1
ATOM 730 N N . SER A 1 97 ? -3.771 -5.568 12.309 1.00 95.62 97 SER A N 1
ATOM 731 C CA . SER A 1 97 ? -3.316 -4.956 13.557 1.00 95.62 97 SER A CA 1
ATOM 732 C C . SER A 1 97 ? -3.796 -3.509 13.678 1.00 95.62 97 SER A C 1
ATOM 734 O O . SER A 1 97 ? -3.794 -2.757 12.701 1.00 95.62 97 SER A O 1
ATOM 736 N N . THR A 1 98 ? -4.161 -3.109 14.894 1.00 97.19 98 THR A N 1
ATOM 737 C CA . THR A 1 98 ? -4.444 -1.710 15.210 1.00 97.19 98 THR A CA 1
ATOM 738 C C . THR A 1 98 ? -3.142 -0.931 15.295 1.00 97.19 98 THR A C 1
ATOM 740 O O . THR A 1 98 ? -2.244 -1.286 16.055 1.00 97.19 98 THR A O 1
ATOM 743 N N . ILE A 1 99 ? -3.065 0.147 14.527 1.00 96.44 99 ILE A N 1
ATOM 744 C CA . ILE A 1 99 ? -1.975 1.115 14.549 1.00 96.44 99 ILE A CA 1
ATOM 745 C C . ILE A 1 99 ? -2.437 2.323 15.359 1.00 96.44 99 ILE A C 1
ATOM 747 O O . ILE A 1 99 ? -3.558 2.787 15.160 1.00 96.44 99 ILE A O 1
ATOM 751 N N . SER A 1 100 ? -1.599 2.843 16.254 1.00 96.56 100 SER A N 1
ATOM 752 C CA . SER A 1 100 ? -1.909 4.021 17.072 1.00 96.56 100 SER A CA 1
ATOM 753 C C . SER A 1 100 ? -0.860 5.120 16.918 1.00 96.56 100 SER A C 1
ATOM 755 O O . SER A 1 100 ? 0.267 4.867 16.493 1.00 96.56 100 SER A O 1
ATOM 757 N N . LEU A 1 101 ? -1.229 6.352 17.272 1.00 94.25 101 LEU A N 1
ATOM 758 C CA . LEU A 1 101 ? -0.274 7.456 17.379 1.00 94.25 101 LEU A CA 1
ATOM 759 C C . LEU A 1 101 ? 0.751 7.203 18.490 1.00 94.25 101 LEU A C 1
ATOM 761 O O . LEU A 1 101 ? 1.916 7.508 18.303 1.00 94.25 101 LEU A O 1
ATOM 765 N N . GLU A 1 102 ? 0.355 6.543 19.580 1.00 94.31 102 GLU A N 1
ATOM 766 C CA . GLU A 1 102 ? 1.292 6.101 20.621 1.00 94.31 102 GLU A CA 1
ATOM 767 C C . GLU A 1 102 ? 2.360 5.150 20.058 1.00 94.31 102 GLU A C 1
ATOM 769 O O . GLU A 1 102 ? 3.549 5.330 20.307 1.00 94.31 102 GLU A O 1
ATOM 774 N N . MET A 1 103 ? 1.960 4.174 19.234 1.00 93.25 103 MET A N 1
ATOM 775 C CA . MET A 1 103 ? 2.904 3.313 18.517 1.00 93.25 103 MET A CA 1
ATOM 776 C C . MET A 1 103 ? 3.798 4.139 17.588 1.00 93.25 103 MET A C 1
ATOM 778 O O . MET A 1 103 ? 5.003 3.920 17.557 1.00 93.25 103 MET A O 1
ATOM 782 N N . ALA A 1 104 ? 3.229 5.101 16.858 1.00 91.50 104 ALA A N 1
ATOM 783 C CA . ALA A 1 104 ? 3.990 5.974 15.969 1.00 91.50 104 ALA A CA 1
ATOM 784 C C . ALA A 1 104 ? 5.036 6.818 16.713 1.00 91.50 104 ALA A C 1
ATOM 786 O O . ALA A 1 104 ? 6.125 7.044 16.182 1.00 91.50 104 ALA A O 1
ATOM 787 N N . ASP A 1 105 ? 4.722 7.261 17.930 1.00 89.25 105 ASP A N 1
ATOM 788 C CA . ASP A 1 105 ? 5.626 8.023 18.787 1.00 89.25 105 ASP A CA 1
ATOM 789 C C . ASP A 1 105 ? 6.757 7.143 19.327 1.00 89.25 105 ASP A C 1
ATOM 791 O O . ASP A 1 105 ? 7.919 7.551 19.264 1.00 89.25 105 ASP A O 1
ATOM 795 N N . LEU A 1 106 ? 6.439 5.927 19.792 1.00 88.94 106 LEU A N 1
ATOM 796 C CA . LEU A 1 106 ? 7.424 4.945 20.268 1.00 88.94 106 LEU A CA 1
ATOM 797 C C . LEU A 1 106 ? 8.364 4.473 19.150 1.00 88.94 106 LEU A C 1
ATOM 799 O O . LEU A 1 106 ? 9.560 4.309 19.375 1.00 88.94 106 LEU A O 1
ATOM 803 N N . GLU A 1 107 ? 7.834 4.297 17.940 1.00 87.94 107 GLU A N 1
ATOM 804 C CA . GLU A 1 107 ? 8.593 3.913 16.744 1.00 87.94 107 GLU A CA 1
ATOM 805 C C . GLU A 1 107 ? 9.271 5.110 16.048 1.00 87.94 107 GLU A C 1
ATOM 807 O O . GLU A 1 107 ? 10.037 4.943 15.097 1.00 87.94 107 GLU A O 1
ATOM 812 N N . GLY A 1 108 ? 8.979 6.336 16.485 1.00 87.06 108 GLY A N 1
ATOM 813 C CA . GLY A 1 108 ? 9.589 7.556 15.967 1.00 87.06 108 GLY A CA 1
ATOM 814 C C . GLY A 1 108 ? 9.173 7.965 14.547 1.00 87.06 108 GLY A C 1
ATOM 815 O O . GLY A 1 108 ? 9.882 8.755 13.919 1.00 87.06 108 GLY A O 1
ATOM 816 N N . TRP A 1 109 ? 8.030 7.498 14.028 1.00 85.94 109 TRP A N 1
ATOM 817 C CA . TRP A 1 109 ? 7.574 7.790 12.654 1.00 85.94 109 TRP A CA 1
ATOM 818 C C . TRP A 1 109 ? 7.408 9.299 12.400 1.00 85.94 109 TRP A C 1
ATOM 820 O O . TRP A 1 109 ? 7.780 9.834 11.354 1.00 85.94 109 TRP A O 1
ATOM 830 N N . ALA A 1 110 ? 6.889 10.033 13.386 1.00 79.88 110 ALA A N 1
ATOM 831 C CA . ALA A 1 110 ? 6.637 11.470 13.271 1.00 79.88 110 ALA A CA 1
ATOM 832 C C . ALA A 1 110 ? 7.824 12.357 13.700 1.00 79.88 110 ALA A C 1
ATOM 834 O O . ALA A 1 110 ? 7.767 13.575 13.537 1.00 79.88 110 ALA A O 1
ATOM 835 N N . GLN A 1 111 ? 8.917 11.783 14.217 1.00 78.19 111 GLN A N 1
ATOM 836 C CA . GLN A 1 111 ? 9.983 12.553 14.877 1.00 78.19 111 GLN A CA 1
ATOM 837 C C . GLN A 1 111 ? 10.955 13.242 13.900 1.00 78.19 111 GLN A C 1
ATOM 839 O O . GLN A 1 111 ? 11.786 14.060 14.302 1.00 78.19 111 GLN A O 1
ATOM 844 N N . LYS A 1 112 ? 10.861 12.958 12.595 1.00 72.44 112 LYS A N 1
ATOM 845 C CA . LYS A 1 112 ? 11.748 13.561 11.589 1.00 72.44 112 LYS A CA 1
ATOM 846 C C . LYS A 1 112 ? 11.358 15.002 11.276 1.00 72.44 112 LYS A C 1
ATOM 848 O O . LYS A 1 112 ? 10.199 15.316 11.009 1.00 72.44 112 LYS A O 1
ATOM 853 N N . LYS A 1 113 ? 12.359 15.885 11.205 1.00 70.50 113 LYS A N 1
ATOM 854 C CA . LYS A 1 1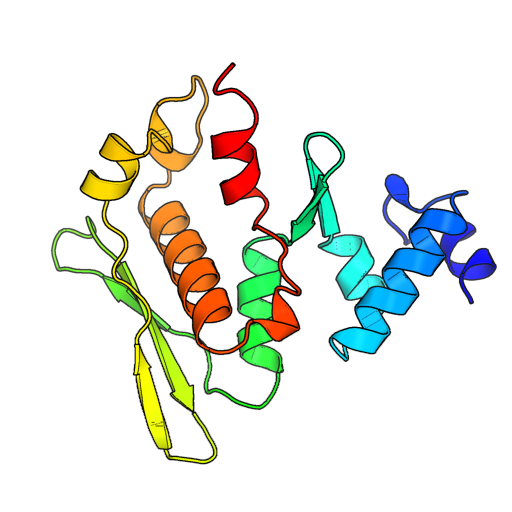13 ? 12.168 17.281 10.788 1.00 70.50 113 LYS A CA 1
ATOM 855 C C . LYS A 1 113 ? 11.614 17.330 9.359 1.00 70.50 113 LYS A C 1
ATOM 857 O O . LYS A 1 113 ? 12.273 16.886 8.423 1.00 70.50 113 LYS A O 1
ATOM 862 N N . GLY A 1 114 ? 10.410 17.883 9.208 1.00 72.25 114 GLY A N 1
ATOM 863 C CA . GLY A 1 114 ? 9.682 17.915 7.935 1.00 72.25 114 GLY A CA 1
ATOM 864 C C . GLY A 1 114 ? 8.814 16.681 7.663 1.00 72.25 114 GLY A C 1
ATOM 865 O O . GLY A 1 114 ? 8.306 16.550 6.550 1.00 72.25 114 GLY A O 1
ATOM 866 N N . SER A 1 115 ? 8.630 15.792 8.648 1.00 78.62 115 SER A N 1
ATOM 867 C CA . SER A 1 115 ? 7.708 14.663 8.530 1.00 78.62 115 SER A CA 1
ATOM 868 C C . SER A 1 115 ? 6.289 15.160 8.269 1.00 78.62 115 SER A C 1
ATOM 870 O O . SER A 1 115 ? 5.723 15.937 9.041 1.00 78.62 115 SER A O 1
ATOM 872 N N . LYS A 1 116 ? 5.700 14.683 7.171 1.00 81.12 116 LYS A N 1
ATOM 873 C CA . LYS A 1 116 ? 4.307 14.975 6.819 1.00 81.12 116 LYS A CA 1
ATOM 874 C C . LYS A 1 116 ? 3.323 14.296 7.772 1.00 81.12 116 LYS A C 1
ATOM 876 O O . LYS A 1 116 ? 2.171 14.705 7.832 1.00 81.12 116 LYS A O 1
ATOM 881 N N . TRP A 1 117 ? 3.763 13.305 8.550 1.00 85.88 117 TRP A N 1
ATOM 882 C CA . TRP A 1 117 ? 2.903 12.595 9.499 1.00 85.88 117 TRP A CA 1
ATOM 883 C C . TRP A 1 117 ? 2.439 13.476 10.652 1.00 85.88 117 TRP A C 1
ATOM 885 O O . TRP A 1 117 ? 1.333 13.281 11.143 1.00 85.88 117 TRP A O 1
ATOM 895 N N . VAL A 1 118 ? 3.213 14.511 10.995 1.00 82.81 118 VAL A N 1
ATOM 896 C CA . VAL A 1 118 ? 2.809 15.521 11.982 1.00 82.81 118 VAL A CA 1
ATOM 897 C C . VAL A 1 118 ? 1.550 16.265 11.525 1.00 82.81 118 VAL A C 1
ATOM 899 O O . VAL A 1 118 ? 0.677 16.562 12.333 1.00 82.81 118 VAL A O 1
ATOM 902 N N . THR A 1 119 ? 1.430 16.555 10.227 1.00 86.88 119 THR A N 1
ATOM 903 C CA . THR A 1 119 ? 0.285 17.289 9.666 1.00 86.88 119 THR A CA 1
ATOM 904 C C . THR A 1 119 ? -0.786 16.380 9.064 1.00 86.88 119 THR A C 1
ATOM 906 O O . THR A 1 119 ? -1.883 16.850 8.772 1.00 86.88 119 THR A O 1
ATOM 909 N N . MET A 1 120 ? -0.496 15.087 8.878 1.00 91.25 120 MET A N 1
ATOM 910 C CA . MET A 1 120 ? -1.395 14.100 8.263 1.00 91.25 120 MET A CA 1
ATOM 911 C C . MET A 1 120 ? -1.446 12.767 9.046 1.00 91.25 120 MET A C 1
ATOM 913 O O . MET A 1 120 ? -1.219 11.702 8.459 1.00 91.25 120 MET A O 1
ATOM 917 N N . PRO A 1 121 ? -1.761 12.783 10.356 1.00 92.81 121 PRO A N 1
ATOM 918 C CA . PRO A 1 121 ? -1.720 11.586 11.203 1.00 92.81 121 PRO A CA 1
ATOM 919 C C . PRO A 1 121 ? -2.720 10.502 10.770 1.00 92.81 121 PRO A C 1
ATOM 921 O O . PRO A 1 121 ? -2.375 9.324 10.723 1.00 92.81 121 PRO A O 1
ATOM 924 N N . GLU A 1 122 ? -3.941 10.873 10.371 1.00 95.00 122 GLU A N 1
ATOM 925 C CA . GLU A 1 122 ? -4.957 9.906 9.917 1.00 95.00 122 GLU A CA 1
ATOM 926 C C . GLU A 1 122 ? -4.513 9.148 8.651 1.00 95.00 122 GLU A C 1
ATOM 928 O O . GLU A 1 122 ? -4.758 7.944 8.510 1.00 95.00 122 GLU A O 1
ATOM 933 N N . LEU A 1 123 ? -3.820 9.836 7.736 1.00 94.31 123 LEU A N 1
ATOM 934 C CA . LEU A 1 123 ? -3.309 9.236 6.504 1.00 94.31 123 LEU A CA 1
ATOM 935 C C . LEU A 1 123 ? -2.179 8.250 6.800 1.00 94.31 123 LEU A C 1
ATOM 937 O O . LEU A 1 123 ? -2.182 7.137 6.276 1.00 94.31 123 LEU A O 1
ATOM 941 N N . MET A 1 124 ? -1.255 8.639 7.683 1.00 94.50 124 MET A N 1
ATOM 942 C CA . MET A 1 124 ? -0.193 7.764 8.172 1.00 94.50 124 MET A CA 1
ATOM 943 C C . MET A 1 124 ? -0.780 6.481 8.775 1.00 94.50 124 MET A C 1
ATOM 945 O O . MET A 1 124 ? -0.411 5.384 8.358 1.00 94.50 124 MET A O 1
ATOM 949 N N . LEU A 1 125 ? -1.737 6.609 9.704 1.00 96.25 125 LEU A N 1
ATOM 950 C CA . LEU A 1 125 ? -2.395 5.468 10.348 1.00 96.25 125 LEU A CA 1
ATOM 951 C C . LEU A 1 125 ? -3.051 4.540 9.315 1.00 96.25 125 LEU A C 1
ATOM 953 O O . LEU A 1 125 ? -2.892 3.324 9.388 1.00 96.25 125 LEU A O 1
ATOM 957 N N . THR A 1 126 ? -3.732 5.111 8.320 1.00 96.38 126 THR A N 1
ATOM 958 C CA . THR A 1 126 ? -4.387 4.365 7.233 1.00 96.38 126 THR A CA 1
ATOM 959 C C . THR A 1 126 ? -3.382 3.573 6.399 1.00 96.38 126 THR A C 1
ATOM 961 O O . THR A 1 126 ? -3.557 2.375 6.176 1.00 96.38 126 THR A O 1
ATOM 964 N N . TYR A 1 127 ? -2.306 4.221 5.951 1.00 95.38 127 TYR A N 1
ATOM 965 C CA . TYR A 1 127 ? -1.269 3.574 5.148 1.00 95.38 127 TYR A CA 1
ATOM 966 C C . TYR A 1 127 ? -0.559 2.461 5.919 1.00 95.38 127 TYR A C 1
ATOM 968 O O . TYR A 1 127 ? -0.340 1.378 5.374 1.00 95.38 127 TYR A O 1
ATOM 976 N N . ARG A 1 128 ? -0.285 2.679 7.208 1.00 94.25 128 ARG A N 1
ATOM 977 C CA . ARG A 1 128 ? 0.306 1.666 8.088 1.00 94.25 128 ARG A CA 1
ATOM 978 C C . ARG A 1 128 ? -0.626 0.484 8.313 1.00 94.25 128 ARG A C 1
ATOM 980 O O . ARG A 1 128 ? -0.201 -0.659 8.162 1.00 94.25 128 ARG A O 1
ATOM 987 N N . ALA A 1 129 ? -1.901 0.748 8.583 1.00 96.56 129 ALA A N 1
ATOM 988 C CA . ALA A 1 129 ? -2.900 -0.297 8.745 1.00 96.56 129 ALA A CA 1
ATOM 989 C C . ALA A 1 129 ? -3.048 -1.140 7.465 1.00 96.56 129 ALA A C 1
ATOM 991 O O . ALA A 1 129 ? -3.134 -2.365 7.543 1.00 96.56 129 ALA A O 1
ATOM 992 N N . ALA A 1 130 ? -3.008 -0.510 6.284 1.00 96.44 130 ALA A N 1
ATOM 993 C CA . ALA A 1 130 ? -3.038 -1.214 5.003 1.00 96.44 130 ALA A CA 1
ATOM 994 C C . ALA A 1 130 ? -1.792 -2.083 4.776 1.00 96.44 130 ALA A C 1
ATOM 996 O O . ALA A 1 130 ? -1.923 -3.242 4.384 1.00 96.44 130 ALA A O 1
ATOM 997 N N . ALA A 1 131 ? -0.597 -1.550 5.048 1.00 94.19 131 ALA A N 1
ATOM 998 C CA . ALA A 1 131 ? 0.653 -2.295 4.918 1.00 94.19 131 ALA A CA 1
ATOM 999 C C . ALA A 1 131 ? 0.675 -3.527 5.837 1.00 94.19 131 ALA A C 1
ATOM 1001 O O . ALA A 1 131 ? 1.037 -4.622 5.405 1.00 94.19 131 ALA A O 1
ATOM 1002 N N . PHE A 1 132 ? 0.232 -3.371 7.088 1.00 94.56 132 PHE A N 1
ATOM 1003 C CA . PHE A 1 132 ? 0.204 -4.455 8.072 1.00 94.56 132 PHE A CA 1
ATOM 1004 C C . PHE A 1 132 ? -0.853 -5.503 7.720 1.00 94.56 132 PHE A C 1
ATOM 1006 O O . PHE A 1 132 ? -0.570 -6.698 7.785 1.00 94.56 132 PHE A O 1
ATOM 1013 N N . PHE A 1 133 ? -2.039 -5.078 7.273 1.00 96.56 133 PHE A N 1
ATOM 1014 C CA . PHE A 1 133 ? -3.054 -5.993 6.752 1.00 96.56 133 PHE A CA 1
ATOM 1015 C C . PHE A 1 133 ? -2.520 -6.797 5.567 1.00 96.56 133 PHE A C 1
ATOM 1017 O O . PHE A 1 133 ? -2.625 -8.023 5.555 1.00 96.56 133 PHE A O 1
ATOM 1024 N N . GLY A 1 134 ? -1.906 -6.114 4.596 1.00 94.06 134 GLY A N 1
ATOM 1025 C CA . GLY A 1 134 ? -1.312 -6.760 3.434 1.00 94.06 134 GLY A CA 1
ATOM 1026 C C . GLY A 1 134 ? -0.272 -7.799 3.840 1.00 94.06 134 GLY A C 1
ATOM 1027 O O . GLY A 1 134 ? -0.279 -8.916 3.335 1.00 94.06 134 GLY A O 1
ATOM 1028 N N . ARG A 1 135 ? 0.585 -7.460 4.810 1.00 92.31 135 ARG A N 1
ATOM 1029 C CA . ARG A 1 135 ? 1.675 -8.329 5.269 1.00 92.31 135 ARG A CA 1
ATOM 1030 C C . ARG A 1 135 ? 1.166 -9.620 5.902 1.00 92.31 135 ARG A C 1
ATOM 1032 O O . ARG A 1 135 ? 1.805 -10.653 5.746 1.00 92.31 135 ARG A O 1
ATOM 1039 N N . ILE A 1 136 ? 0.039 -9.553 6.605 1.00 93.06 136 ILE A N 1
ATOM 1040 C CA . ILE A 1 136 ? -0.556 -10.707 7.285 1.00 93.06 136 ILE A CA 1
ATOM 1041 C C . ILE A 1 136 ? -1.361 -11.563 6.302 1.00 93.06 136 ILE A C 1
ATOM 1043 O O . ILE A 1 136 ? -1.204 -12.781 6.284 1.00 93.06 136 ILE A O 1
ATOM 1047 N N . TYR A 1 137 ? -2.217 -10.944 5.483 1.00 94.06 137 TYR A N 1
ATOM 1048 C CA . TYR A 1 137 ? -3.246 -11.679 4.739 1.00 94.06 137 TYR A CA 1
ATOM 1049 C C . TYR A 1 137 ? -2.952 -11.876 3.251 1.00 94.06 137 TYR A C 1
ATOM 1051 O O . TYR A 1 137 ? -3.523 -12.786 2.653 1.00 94.06 137 TYR A O 1
ATOM 1059 N N . CYS A 1 138 ? -2.086 -11.064 2.645 1.00 90.00 138 CYS A N 1
ATOM 1060 C CA . CYS A 1 138 ? -1.669 -11.202 1.243 1.00 90.00 138 CYS A CA 1
ATOM 1061 C C . CYS A 1 138 ? -0.184 -10.830 1.047 1.00 90.00 138 CYS A C 1
ATOM 1063 O O . CYS A 1 138 ? 0.151 -9.918 0.278 1.00 90.00 138 CYS A O 1
ATOM 1065 N N . PRO A 1 139 ? 0.735 -11.515 1.757 1.00 89.50 139 PRO A N 1
ATOM 1066 C CA . PRO A 1 139 ? 2.169 -11.240 1.685 1.00 89.50 139 PRO A CA 1
ATOM 1067 C C . PRO A 1 139 ? 2.740 -11.364 0.267 1.00 89.50 139 PRO A C 1
ATOM 1069 O O . PRO A 1 139 ? 3.740 -10.718 -0.044 1.00 89.50 139 PRO A O 1
ATOM 1072 N N . GLU A 1 140 ? 2.104 -12.140 -0.609 1.00 84.19 140 GLU A N 1
ATOM 1073 C CA . GLU A 1 140 ? 2.442 -12.281 -2.025 1.00 84.19 140 GLU A CA 1
ATOM 1074 C C . GLU A 1 140 ? 2.351 -10.961 -2.804 1.00 84.19 140 GLU A C 1
ATOM 1076 O O . GLU A 1 140 ? 3.156 -10.733 -3.704 1.00 84.19 140 GLU A O 1
ATOM 1081 N N . ILE A 1 141 ? 1.439 -10.059 -2.420 1.00 82.12 141 ILE A N 1
ATOM 1082 C CA . ILE A 1 141 ? 1.293 -8.732 -3.038 1.00 82.12 141 ILE A CA 1
ATOM 1083 C C . ILE A 1 141 ? 2.462 -7.829 -2.641 1.00 82.12 141 ILE A C 1
ATOM 1085 O O . ILE A 1 141 ? 3.026 -7.112 -3.468 1.00 82.12 141 ILE A O 1
ATOM 1089 N N . LEU A 1 142 ? 2.847 -7.873 -1.364 1.00 83.31 142 LEU A N 1
ATOM 1090 C CA . LEU A 1 142 ? 3.990 -7.115 -0.858 1.00 83.31 142 LEU A CA 1
ATOM 1091 C C . LEU A 1 142 ? 5.315 -7.722 -1.314 1.00 83.31 142 LEU A C 1
ATOM 1093 O O . LEU A 1 142 ? 6.292 -6.994 -1.450 1.00 83.31 142 LEU A O 1
ATOM 1097 N N . ASN A 1 143 ? 5.356 -9.031 -1.567 1.00 81.62 143 ASN A N 1
ATOM 1098 C CA . ASN A 1 143 ? 6.538 -9.774 -1.997 1.00 81.62 143 ASN A CA 1
ATOM 1099 C C . ASN A 1 143 ? 7.762 -9.491 -1.097 1.00 81.62 143 ASN A C 1
ATOM 1101 O O . ASN A 1 143 ? 8.871 -9.247 -1.569 1.00 81.62 143 ASN A O 1
ATOM 1105 N N . GLY A 1 144 ? 7.526 -9.431 0.219 1.00 77.44 144 GLY A N 1
ATOM 1106 C CA . GLY A 1 144 ? 8.541 -9.115 1.231 1.00 77.44 144 GLY A CA 1
ATOM 1107 C C . GLY A 1 144 ? 9.032 -7.661 1.248 1.00 77.44 144 GLY A C 1
ATOM 1108 O O . GLY A 1 144 ? 9.894 -7.331 2.060 1.00 77.44 144 GLY A O 1
ATOM 1109 N N . MET A 1 145 ? 8.504 -6.784 0.388 1.00 81.81 145 MET A N 1
ATOM 1110 C CA . MET A 1 145 ? 8.883 -5.374 0.345 1.00 81.81 145 MET A CA 1
ATOM 1111 C C . MET A 1 145 ? 8.129 -4.552 1.389 1.00 81.81 145 MET A C 1
ATOM 1113 O O . MET A 1 145 ? 6.974 -4.814 1.733 1.00 81.81 145 MET A O 1
ATOM 1117 N N . HIS A 1 146 ? 8.809 -3.521 1.876 1.00 83.19 146 HIS A N 1
ATOM 1118 C CA . HIS A 1 146 ? 8.208 -2.479 2.694 1.00 83.19 146 HIS A CA 1
ATOM 1119 C C . HIS A 1 146 ? 7.448 -1.481 1.819 1.00 83.19 146 HIS A C 1
ATOM 1121 O O . HIS A 1 146 ? 7.641 -1.411 0.600 1.00 83.19 146 HIS A O 1
ATOM 1127 N N . THR A 1 147 ? 6.592 -0.697 2.463 1.00 84.00 147 THR A N 1
ATOM 1128 C CA . THR A 1 147 ? 6.055 0.523 1.863 1.00 84.00 147 THR A CA 1
ATOM 1129 C C . THR A 1 147 ? 7.073 1.659 1.897 1.00 84.00 147 THR A C 1
ATOM 1131 O O . THR A 1 147 ? 8.006 1.666 2.702 1.00 84.00 147 THR A O 1
ATOM 1134 N N . ASP A 1 148 ? 6.904 2.617 0.992 1.00 80.69 148 ASP A N 1
ATOM 1135 C CA . ASP A 1 148 ? 7.691 3.845 0.890 1.00 80.69 148 ASP A CA 1
ATOM 1136 C C . ASP A 1 148 ? 7.840 4.517 2.253 1.00 80.69 148 ASP A C 1
ATOM 1138 O O . ASP A 1 148 ? 8.950 4.720 2.740 1.00 80.69 148 ASP A O 1
ATOM 1142 N N . ASN A 1 149 ? 6.710 4.704 2.919 1.00 81.38 149 ASN A N 1
ATOM 1143 C CA . ASN A 1 149 ? 6.616 5.312 4.237 1.00 81.38 149 ASN A CA 1
ATOM 1144 C C . ASN A 1 149 ? 7.361 4.501 5.318 1.00 81.38 149 ASN A C 1
ATOM 1146 O O . ASN A 1 149 ? 7.995 5.074 6.199 1.00 81.38 149 ASN A O 1
ATOM 1150 N N . GLU A 1 150 ? 7.339 3.165 5.238 1.00 81.81 150 GLU A N 1
ATOM 1151 C CA . GLU A 1 150 ? 8.095 2.288 6.144 1.00 81.81 150 GLU A CA 1
ATOM 1152 C C . GLU A 1 150 ? 9.606 2.472 6.018 1.00 81.81 150 GLU A C 1
ATOM 1154 O O . GLU A 1 150 ? 10.301 2.583 7.030 1.00 81.81 150 GLU A O 1
ATOM 1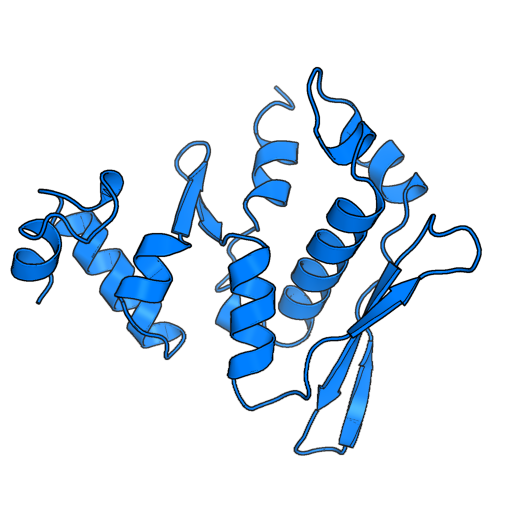159 N N . LEU A 1 151 ? 10.126 2.520 4.791 1.00 79.50 151 LEU A N 1
ATOM 1160 C CA . LEU A 1 151 ? 11.557 2.729 4.592 1.00 79.50 151 LEU A CA 1
ATOM 1161 C C . LEU A 1 151 ? 11.980 4.167 4.838 1.00 79.50 151 LEU A C 1
ATOM 1163 O O . LEU A 1 151 ? 13.090 4.377 5.329 1.00 79.50 151 LEU A O 1
ATOM 1167 N N . GLU A 1 152 ? 11.142 5.153 4.526 1.00 77.94 152 GLU A N 1
ATOM 1168 C CA . GLU A 1 152 ? 11.412 6.545 4.882 1.00 77.94 152 GLU A CA 1
ATOM 1169 C C . GLU A 1 152 ? 11.632 6.691 6.383 1.00 77.94 152 GLU A C 1
ATOM 1171 O O . GLU A 1 152 ? 12.549 7.411 6.770 1.00 77.94 152 GLU A O 1
ATOM 1176 N N . ASP A 1 153 ? 10.916 5.936 7.216 1.00 78.19 153 ASP A N 1
ATOM 1177 C CA . ASP A 1 153 ? 11.083 5.962 8.670 1.00 78.19 153 ASP A CA 1
ATOM 1178 C C . ASP A 1 153 ? 12.371 5.245 9.125 1.00 78.19 153 ASP A C 1
ATOM 1180 O O . ASP A 1 153 ? 13.107 5.790 9.948 1.00 78.19 153 ASP A O 1
ATOM 1184 N N . ILE A 1 154 ? 12.761 4.132 8.493 1.00 71.12 154 ILE A N 1
ATOM 1185 C CA . ILE A 1 154 ? 13.994 3.377 8.825 1.00 71.12 154 ILE A CA 1
ATOM 1186 C C . ILE A 1 154 ? 15.281 4.062 8.311 1.00 71.12 154 ILE A C 1
ATOM 1188 O O . ILE A 1 154 ? 16.333 4.024 8.946 1.00 71.12 154 ILE A O 1
ATOM 1192 N N . SER A 1 155 ? 15.224 4.698 7.141 1.00 59.41 155 SER A N 1
ATOM 1193 C CA . SER A 1 155 ? 16.377 5.107 6.311 1.00 59.41 155 SER A CA 1
ATOM 1194 C C . SER A 1 155 ? 17.309 6.193 6.873 1.00 59.41 155 SER A C 1
ATOM 1196 O O . SER A 1 155 ? 18.274 6.551 6.194 1.00 59.41 155 SER A O 1
ATOM 1198 N N . ARG A 1 156 ? 17.066 6.725 8.079 1.00 51.62 156 ARG A N 1
ATOM 1199 C CA . ARG A 1 156 ? 17.906 7.771 8.710 1.00 51.62 156 ARG A CA 1
ATOM 1200 C C . ARG A 1 156 ? 18.036 7.637 10.233 1.00 51.62 156 ARG A C 1
ATOM 1202 O O . ARG A 1 156 ? 18.196 8.643 10.913 1.00 51.62 156 ARG A O 1
ATOM 1209 N N . SER A 1 157 ? 17.950 6.420 10.763 1.00 44.69 157 SER A N 1
ATOM 1210 C CA . SER A 1 157 ? 18.235 6.151 12.183 1.00 44.69 157 SER A CA 1
ATOM 1211 C C . SER A 1 157 ? 19.729 5.911 12.468 1.00 44.69 157 SER A C 1
ATOM 1213 O O . SER A 1 157 ? 20.056 5.359 13.512 1.00 44.69 157 SER A O 1
ATOM 1215 N N . ASN A 1 158 ? 20.620 6.328 11.556 1.00 34.19 158 ASN A N 1
ATOM 1216 C CA . ASN A 1 158 ? 22.080 6.313 11.704 1.00 34.19 158 ASN A CA 1
ATOM 1217 C C . ASN A 1 158 ? 22.653 7.698 11.412 1.00 34.19 158 ASN A C 1
ATOM 1219 O O . ASN A 1 158 ? 22.230 8.282 10.384 1.00 34.19 158 ASN A O 1
#

Sequence (158 aa):
MAKALAATDLVPITYKGNVANCMIALELANRIGVSPLMVMQNLYTINGRPTWSSQFVIAAINTCGRFSTLKFSFNAEKTSCYAYATEKITGEVLRGSTISLEMADLEGWAQKKGSKWVTMPELMLTYRAAAFFGRIYCPEILNGMHTDNELEDISRSN

Radius of gyration: 16.91 Å; chains: 1; bounding box: 39×36×46 Å

Secondary structure (DSSP, 8-state):
-HHHHHH-TTS-TTTTT-HHHHHHHHHHHHHHT--HHHHHHHEEEETTEEEE-HHHHHHHHHHSSSBSPPEEEE-TTSSEEEEEEEBTTT--EEE-PPEEHHHHHHTTTT-STT-GGGT-HHHHHHHHHHHHHHHHH-HHHHTTPPBHHHHHHHTT--

pLDDT: mean 89.3, std 9.33, range [34.19, 98.38]